Protein AF-A0A9Q3HQ25-F1 (afdb_monomer_lite)

Foldseek 3Di:
DPPDDDPPVCPDDDADEDDPDPVCVDPVNVVVCVVVVHHYDDDDPPPLVPPCCSNPVVVVLCVQCPPDDDPDPVRVVVSSVVVVVPDDDD

Secondary structure (DSSP, 8-state):
-------TT--SPP-B-----HHHHSHHHHHHHHHTT--BPPPPTT-GGG-HIIIIIHHHHHHHHTT---SSHHHHHHHHHHHHHHSPP-

Sequence (90 aa):
MHISRKRSDLKAPWILHQNNAQPHTSSLTREFMSKNGVETIPHPPYSADLAPCDFWMFPTLKKELRGRRFVSKTEIQNAIQNFFNSIPEE

Radius of gyration: 16.17 Å; chains: 1; bounding box: 34×30×35 Å

Organism: NCBI:txid1389203

InterPro domains:
  IPR036397 Ribonuclease H superfamily [G3DSA:3.30.420.10] (1-90)
  IPR052709 Transposase-Methyltransferase Hybrid [PTHR46060] (13-86)

pLDDT: mean 86.31, std 15.1, range [26.33, 97.69]

Structure (mmCIF, N/CA/C/O backbone):
data_AF-A0A9Q3HQ25-F1
#
_entry.id   AF-A0A9Q3HQ25-F1
#
loop_
_atom_site.group_PDB
_atom_site.id
_atom_site.type_symbol
_atom_site.label_atom_id
_atom_site.label_alt_id
_atom_site.label_comp_id
_atom_site.label_asym_id
_atom_site.label_entity_id
_atom_site.label_seq_id
_atom_site.pdbx_PDB_ins_code
_atom_site.Cartn_x
_atom_site.Cartn_y
_atom_site.Cartn_z
_atom_site.occupancy
_atom_site.B_iso_or_equiv
_atom_site.auth_seq_id
_atom_site.auth_comp_id
_atom_site.auth_asym_id
_atom_site.auth_atom_id
_atom_site.pdbx_PDB_model_num
ATOM 1 N N . MET A 1 1 ? 7.174 5.359 8.949 1.00 34.56 1 MET A N 1
ATOM 2 C CA . MET A 1 1 ? 7.504 4.253 8.034 1.00 34.56 1 MET A CA 1
ATOM 3 C C . MET A 1 1 ? 8.950 3.889 8.290 1.00 34.56 1 MET A C 1
ATOM 5 O O . MET A 1 1 ? 9.838 4.488 7.706 1.00 34.56 1 MET A O 1
ATOM 9 N N . HIS A 1 2 ? 9.184 3.003 9.255 1.00 26.33 2 HIS A N 1
ATOM 10 C CA . HIS A 1 2 ? 10.464 2.314 9.352 1.00 26.33 2 HIS A CA 1
ATOM 11 C C . HIS A 1 2 ? 10.372 1.190 8.321 1.00 26.33 2 HIS A C 1
ATOM 13 O O . HIS A 1 2 ? 9.579 0.268 8.496 1.00 26.33 2 HIS A O 1
ATOM 19 N N . ILE A 1 3 ? 11.079 1.317 7.199 1.00 43.56 3 ILE A N 1
ATOM 20 C CA . ILE A 1 3 ? 11.270 0.186 6.288 1.00 43.56 3 ILE A CA 1
ATOM 21 C C . ILE A 1 3 ? 12.293 -0.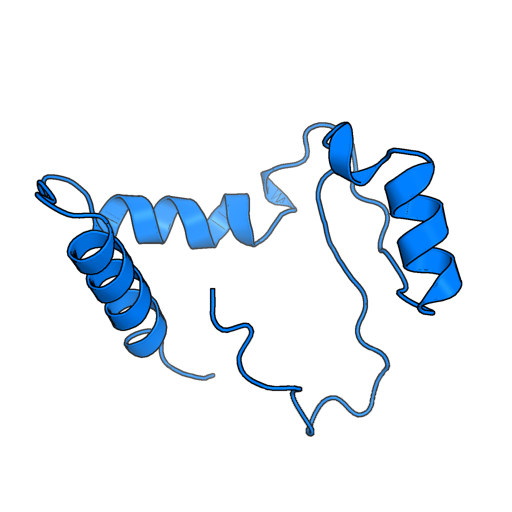703 6.991 1.00 43.56 3 ILE A C 1
ATOM 23 O O . ILE A 1 3 ? 13.500 -0.532 6.832 1.00 43.56 3 ILE A O 1
ATOM 27 N N . SER A 1 4 ? 11.812 -1.563 7.883 1.00 43.09 4 SER A N 1
ATOM 28 C CA . SER A 1 4 ? 12.677 -2.466 8.624 1.00 43.09 4 SER A CA 1
ATOM 29 C C . SER A 1 4 ? 12.942 -3.721 7.806 1.00 43.09 4 SER A C 1
ATOM 31 O O . SER A 1 4 ? 12.024 -4.446 7.436 1.00 43.09 4 SER A O 1
ATOM 33 N N . ARG A 1 5 ? 14.244 -3.986 7.668 1.00 51.38 5 ARG A N 1
ATOM 34 C CA . ARG A 1 5 ? 14.880 -5.289 7.457 1.00 51.38 5 ARG A CA 1
ATOM 35 C C . ARG A 1 5 ? 14.965 -5.771 6.003 1.00 51.38 5 ARG A C 1
ATOM 37 O O . ARG A 1 5 ? 14.040 -6.331 5.427 1.00 51.38 5 ARG A O 1
ATO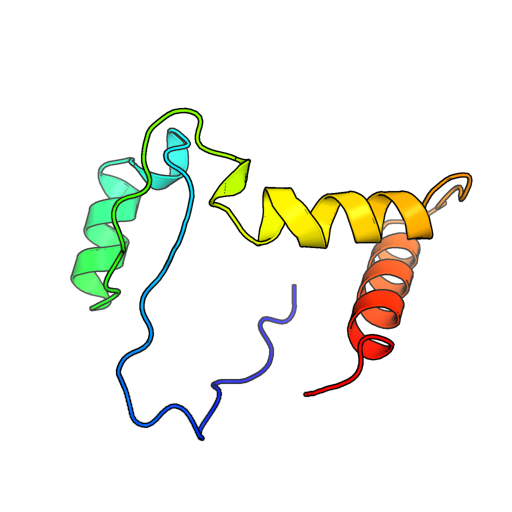M 44 N N . LYS A 1 6 ? 16.178 -5.652 5.452 1.00 50.38 6 LYS A N 1
ATOM 45 C CA . LYS A 1 6 ? 16.656 -6.507 4.360 1.00 50.38 6 LYS A CA 1
ATOM 46 C C . LYS A 1 6 ? 16.515 -7.964 4.824 1.00 50.38 6 LYS A C 1
ATOM 48 O O . LYS A 1 6 ? 17.166 -8.349 5.795 1.00 50.38 6 LYS A O 1
ATOM 53 N N . ARG A 1 7 ? 15.662 -8.751 4.165 1.00 61.31 7 ARG A N 1
ATOM 54 C CA . ARG A 1 7 ? 15.567 -10.204 4.367 1.00 61.31 7 ARG A CA 1
ATOM 55 C C . ARG A 1 7 ? 16.842 -10.857 3.832 1.00 61.31 7 ARG A C 1
ATOM 57 O O . ARG A 1 7 ? 17.001 -11.022 2.627 1.00 61.31 7 ARG A O 1
ATOM 64 N N . SER A 1 8 ? 17.803 -11.111 4.721 1.00 56.44 8 SER A N 1
ATOM 65 C CA . SER A 1 8 ? 19.123 -11.679 4.394 1.00 56.44 8 SER A CA 1
ATOM 66 C C . SER A 1 8 ? 19.059 -13.118 3.868 1.00 56.44 8 SER A C 1
ATOM 68 O O . SER A 1 8 ? 20.037 -13.617 3.324 1.00 56.44 8 SER A O 1
ATOM 70 N N . ASP A 1 9 ? 17.917 -13.771 4.054 1.00 61.81 9 ASP A N 1
ATOM 71 C CA . ASP A 1 9 ? 17.553 -15.118 3.618 1.00 61.81 9 ASP A CA 1
ATOM 72 C C . ASP A 1 9 ? 17.097 -15.188 2.150 1.00 61.81 9 ASP A C 1
ATOM 74 O O . ASP A 1 9 ? 17.156 -16.260 1.542 1.00 61.81 9 ASP A O 1
ATOM 78 N N . LEU A 1 10 ? 16.714 -14.059 1.540 1.00 59.16 10 LEU A N 1
ATOM 79 C CA . LEU A 1 10 ? 16.419 -13.999 0.110 1.00 59.16 10 LEU A CA 1
ATOM 80 C C . LEU A 1 10 ? 17.729 -14.109 -0.684 1.00 59.16 10 LEU A C 1
ATOM 82 O O . LEU A 1 10 ? 18.420 -13.125 -0.934 1.00 59.16 10 LEU A O 1
ATOM 86 N N . LYS A 1 11 ? 18.077 -15.341 -1.074 1.00 60.91 11 LYS A N 1
ATOM 87 C CA . LYS A 1 11 ? 19.220 -15.643 -1.956 1.00 60.91 11 LYS A CA 1
ATOM 88 C C . LYS A 1 11 ? 19.010 -15.154 -3.399 1.00 60.91 11 LYS A C 1
ATOM 90 O O . LYS A 1 11 ? 19.981 -15.039 -4.139 1.00 60.91 11 LYS A O 1
ATOM 95 N N . ALA A 1 12 ? 17.763 -14.893 -3.792 1.00 68.75 12 ALA A N 1
ATOM 96 C CA . ALA A 1 12 ? 17.375 -14.387 -5.107 1.00 68.75 12 ALA A CA 1
ATOM 97 C C . ALA A 1 12 ? 17.208 -12.853 -5.088 1.00 68.75 12 ALA A C 1
ATOM 99 O O . ALA A 1 12 ? 16.883 -12.295 -4.033 1.00 68.75 12 ALA A O 1
ATOM 100 N N . PRO A 1 13 ? 17.404 -12.161 -6.227 1.00 78.06 13 PRO A N 1
ATOM 101 C CA . PRO A 1 13 ? 17.093 -10.740 -6.327 1.00 78.06 13 PRO A CA 1
ATOM 102 C C . PRO A 1 13 ? 15.622 -10.503 -5.968 1.00 78.06 13 PRO A C 1
ATOM 104 O O . PRO A 1 13 ? 14.735 -11.276 -6.329 1.00 78.06 13 PRO A O 1
ATOM 107 N N . TRP A 1 14 ? 15.367 -9.444 -5.206 1.00 83.94 14 TRP A N 1
ATOM 108 C CA . TRP A 1 14 ? 14.008 -9.027 -4.889 1.00 83.94 14 TRP A CA 1
ATOM 109 C C . TRP A 1 14 ? 13.432 -8.272 -6.088 1.00 83.94 14 TRP A C 1
ATOM 111 O O . TRP A 1 14 ? 14.136 -7.492 -6.726 1.00 83.94 14 TRP A O 1
ATOM 121 N N . ILE A 1 15 ? 12.148 -8.486 -6.372 1.00 89.81 15 ILE A N 1
ATOM 122 C CA . ILE A 1 15 ? 11.446 -7.810 -7.464 1.00 89.81 15 ILE A CA 1
ATOM 123 C C . ILE A 1 15 ? 10.302 -6.988 -6.878 1.00 89.81 15 ILE A C 1
ATOM 125 O O . ILE A 1 15 ? 9.564 -7.458 -6.009 1.00 89.81 15 ILE A O 1
ATOM 129 N N . LEU A 1 16 ? 10.156 -5.746 -7.335 1.00 90.69 16 LEU A N 1
ATOM 130 C CA . LEU A 1 16 ? 9.110 -4.846 -6.876 1.00 90.69 16 LEU A CA 1
ATOM 131 C C . LEU A 1 16 ? 7.800 -5.106 -7.628 1.00 90.69 16 LEU A C 1
ATOM 133 O O . LEU A 1 16 ? 7.729 -4.974 -8.849 1.00 90.69 16 LEU A O 1
ATOM 137 N N . HIS A 1 17 ? 6.738 -5.395 -6.882 1.00 90.69 17 HIS A N 1
ATOM 138 C CA . HIS A 1 17 ? 5.373 -5.403 -7.398 1.00 90.69 17 HIS A CA 1
ATOM 139 C C . HIS A 1 17 ? 4.618 -4.180 -6.862 1.00 90.69 17 HIS A C 1
ATOM 141 O O . HIS A 1 17 ? 4.488 -4.001 -5.651 1.00 90.69 17 HIS A O 1
ATOM 147 N N . GLN A 1 18 ? 4.139 -3.327 -7.766 1.00 89.94 18 GLN A N 1
ATOM 148 C CA . GLN A 1 18 ? 3.350 -2.130 -7.465 1.00 89.94 18 GLN A CA 1
ATOM 149 C C . GLN A 1 18 ? 2.287 -1.944 -8.553 1.00 89.94 18 GLN A C 1
ATOM 151 O O . GLN A 1 18 ? 2.470 -2.401 -9.680 1.00 89.94 18 GLN A O 1
ATOM 156 N N . ASN A 1 19 ? 1.181 -1.276 -8.227 1.00 89.75 19 ASN A N 1
ATOM 157 C CA . ASN A 1 19 ? 0.126 -1.015 -9.203 1.00 89.75 19 ASN A CA 1
ATOM 158 C C . ASN A 1 19 ? 0.535 0.072 -10.223 1.00 89.75 19 ASN A C 1
ATOM 160 O O . ASN A 1 19 ? 1.534 0.776 -10.064 1.00 89.75 19 ASN A O 1
ATOM 164 N N . ASN A 1 20 ? -0.276 0.240 -11.270 1.00 90.06 20 ASN A N 1
ATOM 165 C CA . ASN A 1 20 ? -0.021 1.200 -12.351 1.00 90.06 20 ASN A CA 1
ATOM 166 C C . ASN A 1 20 ? -0.516 2.625 -12.046 1.00 90.06 20 ASN A C 1
ATOM 168 O O . ASN A 1 20 ? -0.905 3.347 -12.967 1.00 90.06 20 ASN A O 1
ATOM 172 N N . ALA A 1 21 ? -0.570 3.050 -10.778 1.00 89.00 21 ALA A N 1
ATOM 173 C CA . ALA A 1 21 ? -0.951 4.431 -10.485 1.00 89.00 21 ALA A CA 1
ATOM 174 C C . ALA A 1 21 ? 0.032 5.408 -11.156 1.00 89.00 21 ALA A C 1
ATOM 176 O O . ALA A 1 21 ? 1.236 5.155 -11.204 1.00 89.00 21 ALA A O 1
ATOM 177 N N . GLN A 1 22 ? -0.474 6.547 -11.643 1.00 92.81 22 GLN A N 1
ATOM 178 C CA . GLN A 1 22 ? 0.316 7.510 -12.426 1.00 92.81 22 GLN A CA 1
ATOM 179 C C . GLN A 1 22 ? 1.664 7.901 -11.787 1.00 92.81 22 GLN A C 1
ATOM 181 O O . GLN A 1 22 ? 2.655 7.959 -12.519 1.00 92.81 22 GLN A O 1
ATOM 186 N N . PRO A 1 23 ? 1.767 8.119 -10.455 1.00 93.50 23 PRO A N 1
ATOM 187 C CA . PRO A 1 23 ? 3.056 8.402 -9.830 1.00 93.50 23 PRO A CA 1
ATOM 188 C C . PRO A 1 23 ? 4.064 7.258 -9.996 1.00 93.50 23 PRO A C 1
ATOM 190 O O . PRO A 1 23 ? 5.237 7.519 -10.238 1.00 93.50 23 PRO A O 1
ATOM 193 N N . HIS A 1 24 ? 3.618 6.001 -9.929 1.00 90.56 24 HIS A N 1
ATOM 194 C CA . HIS A 1 24 ? 4.473 4.814 -10.032 1.00 90.56 24 HIS A CA 1
ATOM 195 C C . HIS A 1 24 ? 4.960 4.548 -11.459 1.00 90.56 24 HIS A C 1
ATOM 197 O O . HIS A 1 24 ? 6.047 4.006 -11.646 1.00 90.56 24 HIS A O 1
ATOM 203 N N . THR A 1 25 ? 4.189 4.962 -12.468 1.00 90.75 25 THR A N 1
ATOM 204 C CA . THR A 1 25 ? 4.538 4.796 -13.889 1.00 90.75 25 THR A CA 1
ATOM 205 C C . THR A 1 25 ? 5.192 6.032 -14.507 1.00 90.75 25 THR A C 1
ATOM 207 O O . THR A 1 25 ? 5.478 6.024 -15.706 1.00 90.75 25 THR A O 1
ATOM 210 N N . SER A 1 26 ? 5.400 7.096 -13.725 1.00 95.31 26 SER A N 1
ATOM 211 C CA . SER A 1 26 ? 6.011 8.339 -14.199 1.00 95.31 26 SER A CA 1
ATOM 212 C C . SER A 1 26 ? 7.440 8.111 -14.701 1.00 95.31 26 SER A C 1
ATOM 214 O O . SER A 1 26 ? 8.150 7.227 -14.213 1.00 95.31 26 SER A O 1
ATOM 216 N N . SER A 1 27 ? 7.891 8.927 -15.657 1.00 95.88 27 SER A N 1
ATOM 217 C CA . SER A 1 27 ? 9.252 8.820 -16.202 1.00 95.88 27 SER A CA 1
ATOM 218 C C . SER A 1 27 ? 10.317 8.959 -15.113 1.00 95.88 27 SER A C 1
ATOM 220 O O . SER A 1 27 ? 11.253 8.168 -15.082 1.00 95.88 27 SER A O 1
ATOM 222 N N . LEU A 1 28 ? 10.121 9.891 -14.172 1.00 97.00 28 LEU A N 1
ATOM 223 C CA . LEU A 1 28 ? 11.025 10.107 -13.037 1.00 97.00 28 LEU A CA 1
ATOM 224 C C . LEU A 1 28 ? 11.153 8.856 -12.161 1.00 97.00 28 LEU A C 1
ATOM 226 O O . LEU A 1 28 ? 12.254 8.465 -11.779 1.00 97.00 28 LEU A O 1
ATOM 230 N N . THR A 1 29 ? 10.033 8.199 -11.857 1.00 95.50 29 THR A N 1
ATOM 231 C CA . THR A 1 29 ? 10.033 6.983 -11.039 1.00 95.50 29 THR A CA 1
ATOM 232 C C . THR A 1 29 ? 10.687 5.811 -11.766 1.00 95.50 29 THR A C 1
ATOM 234 O O . THR A 1 29 ? 11.471 5.085 -11.157 1.00 95.50 29 THR A O 1
ATOM 237 N N . ARG A 1 30 ? 10.431 5.649 -13.070 1.00 93.62 30 ARG A N 1
ATOM 238 C CA . ARG A 1 30 ? 11.058 4.595 -13.886 1.00 93.62 30 ARG A CA 1
ATOM 239 C C . ARG A 1 30 ? 12.564 4.793 -14.021 1.00 93.62 30 ARG A C 1
ATOM 241 O O . ARG A 1 30 ? 13.315 3.832 -13.875 1.00 93.62 30 ARG A O 1
ATOM 248 N N . GLU A 1 31 ? 13.007 6.028 -14.248 1.00 96.50 31 GLU A N 1
ATOM 249 C CA . GLU A 1 31 ? 14.429 6.374 -14.297 1.00 96.50 31 GLU A CA 1
ATOM 250 C C . GLU A 1 31 ? 15.106 6.085 -12.953 1.00 96.50 31 GLU A C 1
ATOM 252 O O . GLU A 1 31 ? 16.152 5.437 -12.910 1.00 96.50 31 GLU A O 1
ATOM 257 N N . PHE A 1 32 ? 14.474 6.482 -11.844 1.00 95.38 32 PHE A N 1
ATOM 258 C CA . PHE A 1 32 ? 14.969 6.178 -10.506 1.00 95.38 32 PHE A CA 1
ATOM 259 C C . PHE A 1 32 ? 15.093 4.666 -10.269 1.00 95.38 32 PHE A C 1
ATOM 261 O O . PHE A 1 32 ? 16.125 4.214 -9.775 1.00 95.38 32 PHE A O 1
ATOM 268 N N . MET A 1 33 ? 14.084 3.871 -10.638 1.00 93.88 33 MET A N 1
ATOM 269 C CA . MET A 1 33 ? 14.123 2.409 -10.493 1.00 93.88 33 MET A CA 1
ATOM 270 C C . MET A 1 33 ? 15.257 1.792 -11.313 1.00 93.88 33 MET A C 1
ATOM 272 O O . MET A 1 33 ? 16.060 1.037 -10.766 1.00 93.88 33 MET A O 1
ATOM 276 N N . SER A 1 34 ? 15.387 2.187 -12.583 1.00 92.69 34 SER A N 1
ATOM 277 C CA . SER A 1 34 ? 16.454 1.707 -13.465 1.00 92.69 34 SER A CA 1
ATOM 278 C C . SER A 1 34 ? 17.842 2.062 -12.931 1.00 92.69 34 SER A C 1
ATOM 280 O O . SER A 1 34 ? 18.726 1.210 -12.916 1.00 92.69 34 SER A O 1
ATOM 282 N N . LYS A 1 35 ? 18.040 3.300 -12.462 1.00 95.50 35 LYS A N 1
ATOM 283 C CA . LYS A 1 35 ? 19.324 3.771 -11.923 1.00 95.50 35 LYS A CA 1
ATOM 284 C C . LYS A 1 35 ? 19.750 3.011 -10.665 1.00 95.50 35 LYS A C 1
ATOM 286 O O . LYS A 1 35 ? 20.943 2.857 -10.424 1.00 95.50 35 LYS A O 1
ATOM 291 N N . ASN A 1 36 ? 18.789 2.546 -9.870 1.00 92.38 36 ASN A N 1
ATOM 292 C CA . ASN A 1 36 ? 19.041 1.798 -8.640 1.00 92.38 36 ASN A CA 1
ATOM 293 C C . ASN A 1 36 ? 18.999 0.271 -8.838 1.00 92.38 36 ASN A C 1
ATOM 295 O O . ASN A 1 36 ? 19.079 -0.459 -7.852 1.00 92.38 36 ASN A O 1
ATOM 299 N N . GLY A 1 37 ? 18.862 -0.221 -10.077 1.00 90.81 37 GLY A N 1
ATOM 300 C CA . GLY A 1 37 ? 18.799 -1.659 -10.364 1.00 90.81 37 GLY A CA 1
ATOM 301 C C . GLY A 1 37 ? 17.575 -2.350 -9.756 1.00 90.81 37 GLY A C 1
ATOM 302 O O . GLY A 1 37 ? 17.643 -3.523 -9.402 1.00 90.81 37 GLY A O 1
ATOM 303 N N . VAL A 1 38 ? 16.472 -1.616 -9.582 1.00 91.56 38 VAL A N 1
ATOM 304 C CA . VAL A 1 38 ? 15.225 -2.154 -9.034 1.00 91.56 38 VAL A CA 1
ATOM 305 C C . VAL A 1 38 ? 14.413 -2.770 -10.162 1.00 91.56 38 VAL A C 1
ATOM 307 O O . VAL A 1 38 ? 13.835 -2.057 -10.985 1.00 91.56 38 VAL A O 1
ATOM 310 N N . GLU A 1 39 ? 14.347 -4.097 -10.186 1.00 91.44 39 GLU A N 1
ATOM 311 C CA . GLU A 1 39 ? 13.469 -4.817 -11.102 1.00 91.44 39 GLU A CA 1
ATOM 312 C C . GLU A 1 39 ? 12.004 -4.650 -10.684 1.00 91.44 39 GLU A C 1
ATOM 314 O O . GLU A 1 39 ? 11.670 -4.648 -9.496 1.00 91.44 39 GLU A O 1
ATOM 319 N N . THR A 1 40 ? 11.116 -4.516 -11.670 1.00 90.06 40 THR A N 1
ATOM 320 C CA . THR A 1 40 ? 9.669 -4.385 -11.453 1.00 90.06 40 THR A CA 1
ATOM 321 C C . THR A 1 40 ? 8.919 -5.450 -12.240 1.00 90.06 40 THR A C 1
ATOM 323 O O . THR A 1 40 ? 9.281 -5.753 -13.377 1.00 90.06 40 THR A O 1
ATOM 326 N N . ILE A 1 41 ? 7.863 -6.009 -11.650 1.00 90.56 41 ILE A N 1
ATOM 327 C CA . ILE A 1 41 ? 6.933 -6.903 -12.354 1.00 90.56 41 ILE A CA 1
ATOM 328 C C . ILE A 1 41 ? 5.814 -6.062 -12.978 1.00 90.56 41 ILE A C 1
ATOM 330 O O . ILE A 1 41 ? 5.263 -5.196 -12.291 1.00 90.56 41 ILE A O 1
ATOM 334 N N . PRO A 1 42 ? 5.446 -6.301 -14.252 1.00 89.44 42 PRO A N 1
ATOM 335 C CA . PRO A 1 42 ? 4.308 -5.630 -14.862 1.00 89.44 42 PRO A CA 1
ATOM 336 C C . PRO A 1 42 ? 3.018 -5.992 -14.122 1.00 89.44 42 PRO A C 1
ATOM 338 O O . PRO A 1 42 ? 2.697 -7.166 -13.945 1.00 89.44 42 PRO A O 1
ATOM 341 N N . HIS A 1 43 ? 2.261 -4.975 -13.721 1.00 90.25 43 HIS A N 1
ATOM 342 C CA . HIS A 1 43 ? 0.940 -5.145 -13.132 1.00 90.25 43 HIS A CA 1
ATOM 343 C C . HIS A 1 43 ? -0.131 -4.917 -14.210 1.00 90.25 43 HIS A C 1
ATOM 345 O O . HIS A 1 43 ? -0.026 -3.947 -14.967 1.00 90.25 43 HIS A O 1
ATOM 351 N N . PRO A 1 44 ? -1.156 -5.770 -14.342 1.00 91.50 44 PRO A N 1
ATOM 352 C CA . PRO A 1 44 ? -2.232 -5.529 -15.296 1.00 91.50 44 PRO A CA 1
ATOM 353 C C . PRO A 1 44 ? -3.158 -4.381 -14.840 1.00 91.50 44 PRO A C 1
ATOM 355 O O . PRO A 1 44 ? -3.321 -4.141 -13.641 1.00 91.50 44 PRO A O 1
ATOM 358 N N . PRO A 1 45 ? -3.768 -3.622 -15.771 1.00 88.50 45 PRO A N 1
ATOM 359 C CA . PRO A 1 45 ? -4.731 -2.582 -15.417 1.00 88.50 45 PRO A CA 1
ATOM 360 C C . PRO A 1 45 ? -5.894 -3.130 -14.576 1.00 88.50 45 PRO A C 1
ATOM 362 O O . PRO A 1 45 ? -6.377 -4.233 -14.818 1.00 88.50 45 PRO A O 1
ATOM 365 N N . TYR A 1 46 ? -6.358 -2.338 -13.604 1.00 85.88 46 TYR A N 1
ATOM 366 C CA . TYR A 1 46 ? -7.545 -2.620 -12.776 1.00 85.88 46 TYR A CA 1
ATOM 367 C C . TYR A 1 46 ? -7.529 -3.950 -11.996 1.00 85.88 46 TYR A C 1
ATOM 369 O O . TYR A 1 46 ? -8.585 -4.440 -11.611 1.00 85.88 46 TYR A O 1
ATOM 377 N N . SER A 1 47 ? -6.351 -4.513 -11.722 1.00 88.81 47 SER A N 1
ATOM 378 C CA . SER A 1 47 ? -6.210 -5.842 -11.109 1.00 88.81 47 SER A CA 1
ATOM 379 C C . SER A 1 47 ? -5.855 -5.770 -9.622 1.00 88.81 47 SER A C 1
ATOM 381 O O . SER A 1 47 ? -4.808 -6.239 -9.173 1.00 88.81 47 SER A O 1
ATOM 383 N N . ALA A 1 48 ? -6.730 -5.133 -8.842 1.00 81.81 48 ALA A N 1
ATOM 384 C CA . ALA A 1 48 ? -6.543 -4.986 -7.396 1.00 81.81 48 ALA A CA 1
ATOM 385 C C . ALA A 1 48 ? -6.521 -6.338 -6.654 1.00 81.81 48 ALA A C 1
ATOM 387 O O . ALA A 1 48 ? -5.896 -6.457 -5.604 1.00 81.81 48 ALA A O 1
ATOM 388 N N . ASP A 1 49 ? -7.162 -7.363 -7.211 1.00 86.31 49 ASP A N 1
ATOM 389 C CA . ASP A 1 49 ? -7.119 -8.750 -6.743 1.00 86.31 49 ASP A CA 1
ATOM 390 C C . ASP A 1 49 ? -5.710 -9.358 -6.806 1.00 86.31 49 ASP A C 1
ATOM 392 O O . ASP A 1 49 ? -5.356 -10.184 -5.968 1.00 86.31 49 ASP A O 1
ATOM 396 N N . LEU A 1 50 ? -4.878 -8.903 -7.747 1.00 85.81 50 LEU A N 1
ATOM 397 C CA . LEU A 1 50 ? -3.496 -9.362 -7.894 1.00 85.81 50 LEU A CA 1
ATOM 398 C C . LEU A 1 50 ? -2.509 -8.602 -7.006 1.00 85.81 50 LEU A C 1
ATOM 400 O O . LEU A 1 50 ? -1.358 -9.014 -6.880 1.00 85.81 50 LEU A O 1
ATOM 404 N N . ALA A 1 51 ? -2.915 -7.484 -6.402 1.00 87.19 51 ALA A N 1
ATOM 405 C CA . ALA A 1 51 ? -2.073 -6.704 -5.506 1.00 87.19 51 ALA A CA 1
ATOM 406 C C . ALA A 1 51 ? -2.247 -7.192 -4.055 1.00 87.19 51 ALA A C 1
ATOM 408 O O . ALA A 1 51 ? -3.289 -6.936 -3.451 1.00 87.19 51 ALA A O 1
ATOM 409 N N . PRO A 1 52 ? -1.229 -7.821 -3.427 1.00 84.19 52 PRO A N 1
ATOM 410 C CA . PRO A 1 52 ? -1.367 -8.372 -2.073 1.00 84.19 52 PRO A CA 1
ATOM 411 C C . PRO A 1 52 ? -1.780 -7.327 -1.026 1.00 84.19 52 PRO A C 1
ATOM 413 O O . PRO A 1 52 ? -2.531 -7.615 -0.091 1.00 84.19 52 PRO A O 1
ATOM 416 N N . CYS A 1 53 ? -1.318 -6.086 -1.206 1.00 89.06 53 CYS A N 1
ATOM 417 C CA . CYS A 1 53 ? -1.688 -4.966 -0.351 1.00 89.06 53 CYS A CA 1
ATOM 418 C C . CYS A 1 53 ? -3.190 -4.648 -0.425 1.00 89.06 53 CYS A C 1
ATOM 420 O O . CYS A 1 53 ? -3.818 -4.438 0.613 1.00 89.06 53 CYS A O 1
ATOM 422 N N . ASP A 1 54 ? -3.761 -4.633 -1.631 1.00 89.12 54 ASP A N 1
ATOM 423 C CA . ASP A 1 54 ? -5.165 -4.290 -1.873 1.00 89.12 54 ASP A CA 1
ATOM 424 C C . ASP A 1 54 ? -6.104 -5.457 -1.548 1.00 89.12 54 ASP A C 1
ATOM 426 O O . ASP A 1 54 ? -7.168 -5.244 -0.963 1.00 89.12 54 ASP A O 1
ATOM 430 N N . PHE A 1 55 ? -5.683 -6.688 -1.848 1.00 87.56 55 PHE A N 1
ATOM 431 C CA . PHE A 1 55 ? -6.457 -7.898 -1.588 1.00 87.56 55 PHE A CA 1
ATOM 432 C C . PHE A 1 55 ? -6.530 -8.255 -0.096 1.00 87.56 55 PHE A C 1
ATOM 434 O O . PHE A 1 55 ? -7.607 -8.553 0.421 1.00 87.56 55 PHE A O 1
ATOM 441 N N . TRP A 1 56 ? -5.401 -8.217 0.618 1.00 89.62 56 TRP A N 1
ATOM 442 C CA . TRP A 1 56 ? -5.320 -8.748 1.982 1.00 89.62 56 TRP A CA 1
ATOM 443 C C . TRP A 1 56 ? -4.973 -7.693 3.033 1.00 89.62 56 TRP A C 1
ATOM 445 O O . TRP A 1 56 ? -5.702 -7.543 4.021 1.00 89.62 56 TRP A O 1
ATOM 455 N N . MET A 1 57 ? -3.888 -6.940 2.836 1.00 91.12 57 MET A N 1
ATOM 456 C CA . MET A 1 57 ? -3.324 -6.091 3.893 1.00 91.12 57 MET A CA 1
ATOM 457 C C . MET A 1 57 ? -4.274 -4.956 4.296 1.00 91.12 57 MET A C 1
ATOM 459 O O . MET A 1 57 ? -4.606 -4.809 5.474 1.00 91.12 57 MET A O 1
ATOM 463 N N . PHE A 1 58 ? -4.739 -4.149 3.335 1.00 91.75 58 PHE A N 1
ATOM 464 C CA . PHE A 1 58 ? -5.602 -3.005 3.629 1.00 91.75 58 PHE A CA 1
ATOM 465 C C . PHE A 1 58 ? -6.980 -3.414 4.160 1.00 91.75 58 PHE A C 1
ATOM 467 O O . PHE A 1 58 ? -7.423 -2.792 5.130 1.00 91.75 58 PHE A O 1
ATOM 474 N N . PRO A 1 59 ? -7.681 -4.424 3.605 1.00 94.00 59 PRO A N 1
ATOM 475 C CA . PRO A 1 59 ? -8.944 -4.882 4.176 1.00 94.00 59 PRO A CA 1
ATOM 476 C C . PRO A 1 59 ? -8.800 -5.391 5.611 1.00 94.00 59 PRO A C 1
ATOM 478 O O . PRO A 1 59 ? -9.632 -5.057 6.455 1.00 94.00 59 PRO A O 1
ATOM 481 N N . THR A 1 60 ? -7.742 -6.148 5.907 1.00 94.12 60 THR A N 1
ATOM 482 C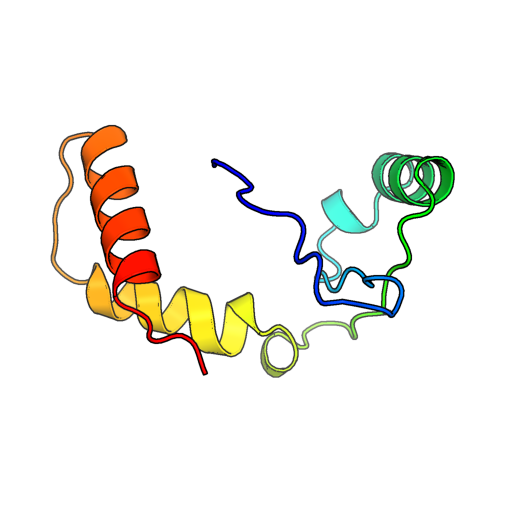 CA . THR A 1 60 ? -7.499 -6.685 7.255 1.00 94.12 60 THR A CA 1
ATOM 483 C C . THR A 1 60 ? -7.199 -5.563 8.241 1.00 94.12 60 THR A C 1
ATOM 485 O O . THR A 1 60 ? -7.870 -5.448 9.265 1.00 94.12 60 THR A O 1
ATOM 488 N N . LEU A 1 61 ? -6.303 -4.641 7.882 1.00 94.94 61 LEU A N 1
ATOM 489 C CA . LEU A 1 61 ? -6.002 -3.480 8.716 1.00 94.94 61 LEU A CA 1
ATOM 490 C C . LEU A 1 61 ? -7.244 -2.601 8.949 1.00 94.94 61 LEU A C 1
ATOM 492 O O . LEU A 1 61 ? -7.492 -2.148 10.063 1.00 94.94 61 LEU A O 1
ATOM 496 N N . LYS A 1 62 ? -8.073 -2.379 7.921 1.00 94.62 62 LYS A N 1
ATOM 497 C CA . LYS A 1 62 ? -9.330 -1.625 8.063 1.00 94.62 62 LYS A CA 1
ATOM 498 C C . LYS A 1 62 ? -10.301 -2.296 9.030 1.00 94.62 62 LYS A C 1
ATOM 500 O O . LYS A 1 62 ? -10.981 -1.582 9.762 1.00 94.62 62 LYS A O 1
ATOM 505 N N . LYS A 1 63 ? -10.387 -3.631 9.031 1.00 95.50 63 LYS A N 1
ATOM 506 C CA . LYS A 1 63 ? -11.215 -4.379 9.991 1.00 95.50 63 LYS A CA 1
ATOM 507 C C . LYS A 1 63 ? -10.719 -4.158 11.419 1.00 95.50 63 LYS A C 1
ATOM 509 O O . LYS A 1 63 ? -11.529 -3.823 12.275 1.00 95.50 63 LYS A O 1
ATOM 514 N N . GLU A 1 64 ? -9.412 -4.241 11.641 1.00 94.38 64 GLU A N 1
ATOM 515 C CA . GLU A 1 64 ? -8.800 -4.051 12.964 1.00 94.38 64 GLU A CA 1
ATOM 516 C C . GLU A 1 64 ? -8.972 -2.637 13.525 1.00 94.38 64 GLU A C 1
ATOM 518 O O . GLU A 1 64 ? -9.239 -2.441 14.715 1.00 94.38 64 GLU A O 1
ATOM 523 N N . LEU A 1 65 ? -8.855 -1.631 12.658 1.00 95.31 65 LEU A N 1
ATOM 524 C CA . LEU A 1 65 ? -8.999 -0.225 13.036 1.00 95.31 65 LEU A CA 1
ATOM 525 C C . LEU A 1 65 ? -10.464 0.242 13.071 1.00 95.31 65 LEU A C 1
ATOM 527 O O . LEU A 1 65 ? -10.739 1.373 13.481 1.00 95.31 65 LEU A O 1
ATOM 531 N N . ARG A 1 66 ? -11.419 -0.595 12.642 1.00 96.31 66 ARG A N 1
ATOM 532 C CA . ARG A 1 66 ? -12.830 -0.216 12.517 1.00 96.31 66 ARG A CA 1
ATOM 533 C C . ARG A 1 66 ? -13.398 0.228 13.866 1.00 96.31 66 ARG A C 1
ATOM 535 O O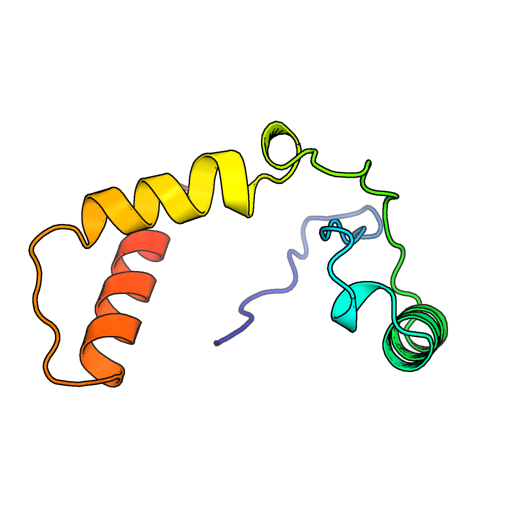 . ARG A 1 66 ? -13.250 -0.449 14.875 1.00 96.31 66 ARG A O 1
ATOM 542 N N . GLY A 1 67 ? -14.093 1.365 13.865 1.00 95.62 67 GLY A N 1
ATOM 543 C CA . GLY A 1 67 ? -14.782 1.893 15.049 1.00 95.62 67 GLY A CA 1
ATOM 544 C C . GLY A 1 67 ? -13.875 2.584 16.072 1.00 95.62 67 GLY A C 1
ATOM 545 O O . GLY A 1 67 ? -14.389 3.159 17.028 1.00 95.62 67 GLY A O 1
ATOM 546 N N . ARG A 1 68 ? -12.552 2.594 15.867 1.00 95.50 68 ARG A N 1
ATOM 547 C CA . ARG A 1 68 ? -11.612 3.320 16.728 1.00 95.50 68 ARG A CA 1
ATOM 548 C C . ARG A 1 68 ? -11.493 4.775 16.270 1.00 95.50 68 ARG A C 1
ATOM 550 O O . ARG A 1 68 ? -11.457 5.055 15.072 1.00 95.50 68 ARG A O 1
ATOM 557 N N . ARG A 1 69 ? -11.421 5.708 17.222 1.00 96.44 69 ARG A N 1
ATOM 558 C CA . ARG A 1 69 ? -11.077 7.114 16.967 1.00 96.44 69 ARG A CA 1
ATOM 559 C C . ARG A 1 69 ? -9.672 7.359 17.484 1.00 96.44 69 ARG A C 1
ATOM 561 O O . ARG A 1 69 ? -9.408 7.074 18.643 1.00 96.44 69 ARG A O 1
ATOM 568 N N . PHE A 1 70 ? -8.816 7.901 16.629 1.00 96.19 70 PHE A N 1
ATOM 569 C CA . PHE A 1 70 ? -7.452 8.275 16.982 1.00 96.19 70 PHE A CA 1
ATOM 570 C C . PHE A 1 70 ? -7.381 9.791 17.122 1.00 96.19 70 PHE A C 1
ATOM 572 O O . PHE A 1 70 ? -7.850 10.516 16.244 1.00 96.19 70 PHE A O 1
ATOM 579 N N . VAL A 1 71 ? -6.803 10.266 18.220 1.00 96.69 71 VAL A N 1
ATOM 580 C CA . VAL A 1 71 ? -6.662 11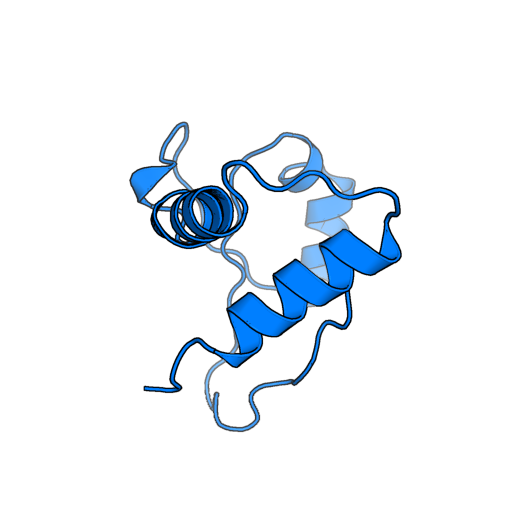.698 18.517 1.00 96.69 71 VAL A CA 1
ATOM 581 C C . VAL A 1 71 ? -5.379 12.253 17.898 1.00 96.69 71 VAL A C 1
ATOM 583 O O . VAL A 1 71 ? -5.298 13.436 17.577 1.00 96.69 71 VAL A O 1
ATOM 586 N N . SER A 1 72 ? -4.372 11.399 17.686 1.00 97.69 72 SER A N 1
ATOM 587 C CA . SER A 1 72 ? -3.082 11.807 17.127 1.00 97.69 72 SER A CA 1
ATOM 588 C C . SER A 1 72 ? -2.566 10.864 16.043 1.00 97.69 72 SER A C 1
ATOM 590 O O . SER A 1 72 ? -2.906 9.681 15.975 1.00 97.69 72 SER A O 1
ATOM 592 N N . LYS A 1 73 ? -1.657 11.388 15.214 1.00 96.88 73 LYS A N 1
ATOM 593 C CA . LYS A 1 73 ? -0.920 10.599 14.220 1.00 96.88 73 LYS A CA 1
ATOM 594 C C . LYS A 1 73 ? -0.079 9.492 14.870 1.00 96.88 73 LYS A C 1
ATOM 596 O O . LYS A 1 73 ? 0.017 8.400 14.319 1.00 96.88 73 LYS A O 1
ATOM 601 N N . THR A 1 74 ? 0.516 9.762 16.028 1.00 97.62 74 THR A N 1
ATOM 602 C CA . THR A 1 74 ? 1.337 8.786 16.758 1.00 97.62 74 THR A CA 1
ATOM 603 C C . THR A 1 74 ? 0.499 7.594 17.211 1.00 97.62 74 THR A C 1
ATOM 605 O O . THR A 1 74 ? 0.932 6.452 17.109 1.00 97.62 74 THR A O 1
ATOM 608 N N . GLU A 1 75 ? -0.734 7.844 17.645 1.00 97.12 75 GLU A N 1
ATOM 609 C CA . GLU A 1 75 ? -1.648 6.802 18.106 1.00 97.12 75 GLU A CA 1
ATOM 610 C C . GLU A 1 75 ? -2.027 5.826 16.983 1.00 97.12 75 GLU A C 1
ATOM 612 O O . GLU A 1 75 ? -1.893 4.613 17.149 1.00 97.12 75 GLU A O 1
ATOM 617 N N . ILE A 1 76 ? -2.411 6.338 15.805 1.00 96.50 76 ILE A N 1
ATOM 618 C CA . ILE A 1 76 ? -2.707 5.480 14.647 1.00 96.50 76 ILE A CA 1
ATOM 619 C C . ILE A 1 76 ? -1.453 4.745 14.152 1.00 96.50 76 ILE A C 1
ATOM 621 O O . ILE A 1 76 ? -1.538 3.577 13.784 1.00 96.50 76 ILE A O 1
ATOM 625 N N . GLN A 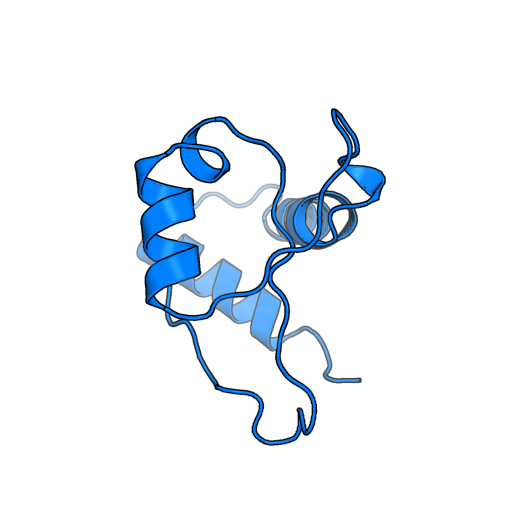1 77 ? -0.276 5.379 14.187 1.00 96.50 77 GLN A N 1
ATOM 626 C CA . GLN A 1 77 ? 0.983 4.716 13.831 1.00 96.50 77 GLN A CA 1
ATOM 627 C C . GLN A 1 77 ? 1.297 3.544 14.766 1.00 96.50 77 GLN A C 1
ATOM 629 O O . GLN A 1 77 ? 1.647 2.469 14.282 1.00 96.50 77 GLN A O 1
ATOM 634 N N . ASN A 1 78 ? 1.116 3.724 16.076 1.00 96.44 78 ASN A N 1
ATOM 635 C CA . ASN A 1 78 ? 1.312 2.664 17.061 1.00 96.44 78 ASN A CA 1
ATOM 636 C C . ASN A 1 78 ? 0.297 1.529 16.875 1.00 96.44 78 ASN A C 1
ATOM 638 O O . ASN A 1 78 ? 0.675 0.363 16.918 1.00 96.44 78 ASN A O 1
ATOM 642 N N . ALA A 1 79 ? -0.973 1.847 16.606 1.00 95.94 79 ALA A N 1
ATOM 643 C CA . ALA A 1 79 ? -1.995 0.837 16.336 1.00 95.94 79 ALA A CA 1
ATOM 644 C C . ALA A 1 79 ? -1.666 0.000 15.088 1.00 95.94 79 ALA A C 1
ATOM 646 O O . ALA A 1 79 ? -1.766 -1.225 15.124 1.00 95.94 79 ALA A O 1
ATOM 647 N N . ILE A 1 80 ? -1.221 0.652 14.008 1.00 95.81 80 ILE A N 1
ATOM 648 C CA . ILE A 1 80 ? -0.777 -0.022 12.782 1.00 95.81 80 ILE A CA 1
ATOM 649 C C . ILE A 1 80 ? 0.453 -0.900 13.059 1.00 95.81 80 ILE A C 1
ATOM 651 O O . ILE A 1 80 ? 0.495 -2.045 12.618 1.00 95.81 80 ILE A O 1
ATOM 655 N N . GLN A 1 81 ? 1.441 -0.395 13.802 1.00 95.75 81 GLN A N 1
ATOM 656 C CA . GLN A 1 81 ? 2.643 -1.162 14.138 1.00 95.75 81 GLN A CA 1
ATOM 657 C C . GLN A 1 81 ? 2.310 -2.398 14.981 1.00 95.75 81 GLN A C 1
ATOM 659 O O . GLN A 1 81 ? 2.813 -3.483 14.703 1.00 95.75 81 GLN A O 1
ATOM 664 N N . ASN A 1 82 ? 1.433 -2.248 15.975 1.00 94.94 82 ASN A N 1
ATOM 665 C CA . ASN A 1 82 ? 0.988 -3.352 16.820 1.00 94.94 82 ASN A CA 1
ATOM 666 C C . ASN A 1 82 ? 0.247 -4.420 16.012 1.00 94.94 82 ASN A C 1
ATOM 668 O O . ASN A 1 82 ? 0.492 -5.604 16.222 1.00 94.94 82 ASN A O 1
ATOM 672 N N . PHE A 1 83 ? -0.604 -4.013 15.064 1.00 94.12 83 PHE A N 1
ATOM 673 C CA . PHE A 1 83 ? -1.252 -4.942 14.141 1.00 94.12 83 PHE A CA 1
ATOM 674 C C . PHE A 1 83 ? -0.220 -5.770 13.370 1.00 94.12 83 PHE A C 1
ATOM 676 O O . PHE A 1 83 ? -0.270 -6.994 13.421 1.00 94.12 83 PHE A O 1
ATOM 683 N N . PHE A 1 84 ? 0.761 -5.132 12.726 1.00 91.94 84 PHE A N 1
ATOM 684 C CA . PHE A 1 84 ? 1.778 -5.864 11.965 1.00 91.94 84 PHE A CA 1
ATOM 685 C C . PHE A 1 84 ? 2.643 -6.773 12.845 1.00 91.94 84 PHE A C 1
ATOM 687 O O . PHE A 1 84 ? 2.976 -7.872 12.420 1.00 91.94 84 PHE A O 1
ATOM 694 N N . ASN A 1 85 ? 2.947 -6.363 14.078 1.00 92.69 85 ASN A N 1
ATOM 695 C CA . ASN A 1 85 ? 3.692 -7.190 15.032 1.00 92.69 85 ASN A CA 1
ATOM 696 C C . ASN A 1 85 ? 2.892 -8.404 15.539 1.00 92.69 85 ASN A C 1
ATOM 698 O O . ASN A 1 85 ? 3.489 -9.347 16.048 1.00 92.69 85 ASN A O 1
ATOM 702 N N . SER A 1 86 ? 1.558 -8.374 15.451 1.00 91.25 86 SER A N 1
ATOM 703 C CA . SER A 1 86 ? 0.698 -9.499 15.846 1.00 91.25 86 SER A CA 1
ATOM 704 C C . SER A 1 86 ? 0.491 -10.546 14.750 1.00 91.25 86 SER A C 1
ATOM 706 O O . SER A 1 86 ? -0.069 -11.604 15.030 1.00 91.25 86 SER A O 1
ATOM 708 N N . ILE A 1 87 ? 0.913 -10.266 13.514 1.00 89.38 87 ILE A N 1
ATOM 709 C CA . ILE A 1 87 ? 0.812 -11.223 12.410 1.00 89.38 87 ILE A CA 1
ATOM 710 C C . ILE A 1 87 ? 1.931 -12.257 12.599 1.00 89.38 87 ILE A C 1
ATOM 712 O O . ILE A 1 87 ? 3.093 -11.856 12.683 1.00 89.38 87 ILE A O 1
ATOM 716 N N . PRO A 1 88 ? 1.612 -13.560 12.701 1.00 87.12 88 PRO A N 1
ATOM 717 C CA . PRO A 1 88 ? 2.628 -14.590 12.876 1.00 87.12 88 PRO A CA 1
ATOM 718 C C . PRO A 1 88 ? 3.558 -14.651 11.659 1.00 87.12 88 PRO A C 1
ATOM 720 O O . PRO A 1 88 ? 3.119 -14.461 10.524 1.00 87.12 88 PRO A O 1
ATOM 723 N N . GLU A 1 89 ? 4.839 -14.926 11.905 1.00 81.38 89 GLU A N 1
ATOM 724 C CA . GLU A 1 89 ? 5.763 -15.336 10.846 1.00 81.38 89 GLU A CA 1
ATOM 725 C C . GLU A 1 89 ? 5.419 -16.782 10.442 1.00 81.38 89 GLU A C 1
ATOM 727 O O . GLU A 1 89 ? 5.210 -17.628 11.315 1.00 81.38 89 GLU A O 1
ATOM 732 N N . GLU A 1 90 ? 5.299 -17.037 9.135 1.00 65.75 90 GLU A N 1
ATOM 733 C CA . GLU A 1 90 ? 5.200 -18.396 8.571 1.00 65.75 90 GLU A CA 1
ATOM 734 C C . GLU A 1 90 ? 6.551 -19.121 8.589 1.00 65.75 90 GLU A C 1
ATOM 736 O O . GLU A 1 90 ? 7.588 -18.456 8.342 1.00 65.75 90 GLU A O 1
#